Protein AF-A0A7X7N879-F1 (afdb_monomer_lite)

Sequence (100 aa):
MKKHNKNFTLIELLVVIGIIAILASMMMPALGKAREKANQTTCTNQLKQFSLAVNMYKNDNRDAFPYWLSHLFPDYVDTRKMYDCPMDRKRDGDPHPYDG

Foldseek 3Di:
DDDPPDPDDPVNVVVVVVVVVVVVVVVVVVVVVVVLVVLVVLLVVLVVLLVVLQVVVCVVVVNDGDPDSCVSPPVSPPDPCSVPRPNDDPPVPPPPVPPD

Structure (mmCIF, N/CA/C/O backbone):
data_AF-A0A7X7N879-F1
#
_entry.id   AF-A0A7X7N879-F1
#
loop_
_atom_site.group_PDB
_atom_site.id
_atom_site.type_symbol
_atom_site.label_atom_id
_atom_site.label_alt_id
_atom_site.label_comp_id
_atom_site.label_asym_id
_atom_site.label_entity_id
_atom_site.label_seq_id
_atom_site.pdbx_PDB_ins_code
_atom_site.Cartn_x
_atom_site.Cartn_y
_atom_site.Cartn_z
_atom_site.occupancy
_atom_site.B_iso_or_equiv
_atom_site.auth_seq_id
_atom_site.auth_comp_id
_atom_site.auth_asym_id
_atom_site.auth_atom_id
_atom_site.pdbx_PDB_model_num
ATOM 1 N N . MET A 1 1 ? -54.023 11.114 11.887 1.00 49.09 1 MET A N 1
ATOM 2 C CA . MET A 1 1 ? -52.767 10.333 11.985 1.00 49.09 1 MET A CA 1
ATOM 3 C C . MET A 1 1 ? -52.067 10.693 13.294 1.00 49.09 1 MET A C 1
ATOM 5 O O . MET A 1 1 ? -51.588 11.812 13.418 1.00 49.09 1 MET A O 1
ATOM 9 N N . LYS A 1 2 ? -52.090 9.815 14.308 1.00 51.59 2 LYS A N 1
ATOM 10 C CA . LYS A 1 2 ? -51.452 10.074 15.615 1.00 51.59 2 LYS A CA 1
ATOM 11 C C . LYS A 1 2 ? -49.946 9.807 15.503 1.00 51.59 2 LYS A C 1
ATOM 13 O O . LYS A 1 2 ? -49.537 8.667 15.316 1.00 51.59 2 LYS A O 1
ATOM 18 N N . LYS A 1 3 ? -49.134 10.863 15.580 1.00 61.50 3 LYS A N 1
ATOM 19 C CA . LYS A 1 3 ? -47.668 10.782 15.598 1.00 61.50 3 LYS A CA 1
ATOM 20 C C . LYS A 1 3 ? -47.243 10.308 16.994 1.00 61.50 3 LYS A C 1
ATOM 22 O O . LYS A 1 3 ? -47.416 11.037 17.966 1.00 61.50 3 LYS A O 1
ATOM 27 N N . HIS A 1 4 ? -46.755 9.074 17.108 1.00 66.31 4 HIS A N 1
ATOM 28 C CA . HIS A 1 4 ? -46.137 8.582 18.340 1.00 66.31 4 HIS A CA 1
ATOM 29 C C . HIS A 1 4 ? -44.781 9.272 18.508 1.00 66.31 4 HIS A C 1
ATOM 31 O O . HIS A 1 4 ? -43.782 8.844 17.933 1.00 66.31 4 HIS A O 1
ATOM 37 N N . ASN A 1 5 ? -44.748 10.351 19.285 1.00 66.31 5 ASN A N 1
ATOM 38 C CA . ASN A 1 5 ? -43.494 10.938 19.735 1.00 66.31 5 ASN A CA 1
ATOM 39 C C . ASN A 1 5 ? -42.906 9.985 20.783 1.00 66.31 5 ASN A C 1
ATOM 41 O O . ASN A 1 5 ? -43.364 9.935 21.922 1.00 66.31 5 ASN A O 1
ATOM 45 N N . LYS A 1 6 ? -41.954 9.146 20.362 1.00 72.38 6 LYS A N 1
ATOM 46 C CA . LYS A 1 6 ? -41.142 8.354 21.285 1.00 72.38 6 LYS A CA 1
ATOM 47 C C . LYS A 1 6 ? -40.187 9.319 21.978 1.00 72.38 6 LYS A C 1
ATOM 49 O O . LYS A 1 6 ? -39.267 9.831 21.346 1.00 72.38 6 LYS A O 1
ATOM 54 N N . ASN A 1 7 ? -40.425 9.586 23.255 1.00 76.38 7 ASN A N 1
ATOM 55 C CA . ASN A 1 7 ? -39.491 10.340 24.078 1.00 76.38 7 ASN A CA 1
ATOM 56 C C . ASN A 1 7 ? -38.290 9.430 24.356 1.00 76.38 7 ASN A C 1
ATOM 58 O O . ASN A 1 7 ? -38.382 8.522 25.179 1.00 76.38 7 ASN A O 1
ATOM 62 N N . PHE A 1 8 ? -37.199 9.636 23.616 1.00 76.94 8 PHE A N 1
ATOM 63 C CA . PHE A 1 8 ? -35.941 8.921 23.820 1.00 76.94 8 PHE A CA 1
ATOM 64 C C . PHE A 1 8 ? -35.364 9.327 25.176 1.00 76.94 8 PHE A C 1
ATOM 66 O O . PHE A 1 8 ? -35.271 10.519 25.484 1.00 76.94 8 PHE A O 1
ATOM 73 N N . THR A 1 9 ? -35.000 8.355 26.004 1.00 89.25 9 THR A N 1
ATOM 74 C CA . THR A 1 9 ? -34.396 8.662 27.303 1.00 89.25 9 THR A CA 1
ATOM 75 C C . THR A 1 9 ? -32.899 8.915 27.126 1.00 89.25 9 THR A C 1
ATOM 77 O O . THR A 1 9 ? -32.234 8.258 26.326 1.00 89.25 9 THR 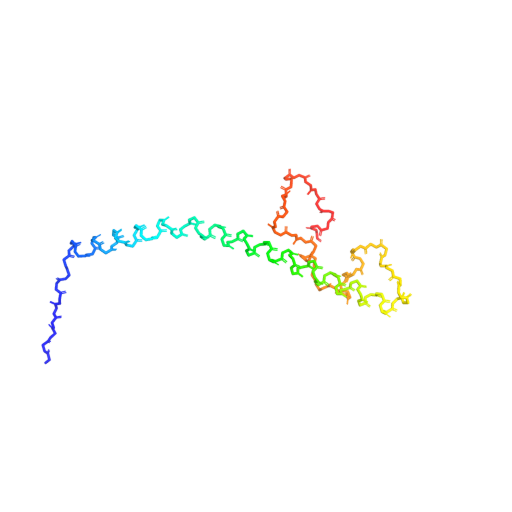A O 1
ATOM 80 N N . LEU A 1 10 ? -32.338 9.865 27.881 1.00 89.25 10 LEU A N 1
ATOM 81 C CA . LEU A 1 10 ? -30.891 10.132 27.868 1.00 89.25 10 LEU A CA 1
ATOM 82 C C . LEU A 1 10 ? -30.073 8.875 28.208 1.00 89.25 10 LEU A C 1
ATOM 84 O O . LEU A 1 10 ? -28.995 8.674 27.656 1.00 89.25 10 LEU A O 1
ATOM 88 N N . ILE A 1 11 ? -30.606 8.008 29.076 1.00 93.25 11 ILE A N 1
ATOM 89 C CA . ILE A 1 11 ? -29.961 6.751 29.467 1.00 93.25 11 ILE A CA 1
ATOM 90 C C . ILE A 1 11 ? -29.893 5.741 28.314 1.00 93.25 11 ILE A C 1
ATOM 92 O O . ILE A 1 11 ? -28.874 5.078 28.152 1.00 93.25 11 ILE A O 1
ATOM 96 N N . GLU A 1 12 ? -30.927 5.660 27.476 1.00 91.50 12 GLU A N 1
ATOM 97 C CA . GLU A 1 12 ? -30.951 4.769 26.311 1.00 91.50 12 GLU A CA 1
ATOM 98 C C . GLU A 1 12 ? -29.872 5.166 25.297 1.00 91.50 12 GLU A C 1
ATOM 100 O O . GLU A 1 12 ? -29.143 4.312 24.796 1.00 91.50 12 GLU A O 1
ATOM 105 N N . LEU A 1 13 ? -29.679 6.470 25.077 1.00 91.75 13 LEU A N 1
ATOM 106 C CA . LEU A 1 13 ? -28.608 6.968 24.212 1.00 91.75 13 LEU A CA 1
ATOM 107 C C . LEU A 1 13 ? -27.216 6.733 24.824 1.00 91.75 13 LEU A C 1
ATOM 109 O O . LEU A 1 13 ? -26.286 6.358 24.110 1.00 91.75 13 LEU A O 1
ATOM 113 N N . LEU A 1 14 ? -27.084 6.895 26.144 1.00 94.50 14 LEU A N 1
ATOM 114 C CA . LEU A 1 14 ? -25.829 6.700 26.876 1.00 94.50 14 LEU A CA 1
ATOM 115 C C . LEU A 1 14 ? -25.352 5.240 26.843 1.00 94.50 14 LEU A C 1
ATOM 117 O O . LEU A 1 14 ? -24.173 4.978 26.607 1.00 94.50 14 LEU A O 1
ATOM 121 N N . VAL A 1 15 ? -26.255 4.277 27.039 1.00 95.38 15 VAL A N 1
ATOM 122 C CA . VAL A 1 15 ? -25.899 2.849 26.997 1.00 95.38 15 VAL A CA 1
ATOM 123 C C . VAL A 1 15 ? -25.448 2.440 25.593 1.00 95.38 15 VAL A C 1
ATOM 125 O O . VAL A 1 15 ? -24.466 1.711 25.453 1.00 95.38 15 VAL A O 1
ATOM 128 N N . VAL A 1 16 ? -26.102 2.951 24.544 1.00 95.50 16 VAL A N 1
ATOM 129 C CA . VAL A 1 16 ? -25.758 2.626 23.149 1.00 95.50 16 VAL A CA 1
ATOM 130 C C . VAL A 1 16 ? -24.351 3.098 22.790 1.00 95.50 16 VAL A C 1
ATOM 132 O O . VAL A 1 16 ? -23.559 2.310 22.270 1.00 95.50 16 VAL A O 1
ATOM 135 N N . ILE A 1 17 ? -24.000 4.349 23.103 1.00 96.19 17 ILE A N 1
ATOM 136 C CA . ILE A 1 17 ? -22.639 4.843 22.838 1.00 96.19 17 ILE A CA 1
ATOM 137 C C . ILE A 1 17 ? -21.592 4.086 23.668 1.00 96.19 17 ILE A C 1
ATOM 139 O O . ILE A 1 17 ? -20.493 3.837 23.175 1.00 96.19 17 ILE A O 1
ATOM 143 N N . GLY A 1 18 ? -21.949 3.651 24.884 1.00 96.69 18 GLY A N 1
ATOM 144 C CA . GLY A 1 18 ? -21.090 2.818 25.725 1.00 96.69 18 GLY A CA 1
ATOM 145 C C . GLY A 1 18 ? -20.777 1.466 25.082 1.00 96.69 18 GLY A C 1
ATOM 146 O O . GLY A 1 18 ? -19.614 1.070 25.006 1.00 96.69 18 GLY A O 1
ATOM 147 N N . ILE A 1 19 ? -21.792 0.786 24.543 1.00 96.44 19 ILE A N 1
ATOM 148 C CA . ILE A 1 19 ? -21.609 -0.492 23.839 1.00 96.44 19 ILE A CA 1
ATOM 149 C C . ILE A 1 19 ? -20.757 -0.300 22.572 1.00 96.44 19 ILE A C 1
ATOM 151 O O . ILE A 1 19 ? -19.830 -1.078 22.339 1.00 96.44 19 ILE A O 1
ATOM 155 N N . ILE A 1 20 ? -21.008 0.755 21.784 1.00 96.19 20 ILE A N 1
ATOM 156 C CA . ILE A 1 20 ? -20.209 1.066 20.583 1.00 96.19 20 ILE A CA 1
ATOM 157 C C . ILE A 1 20 ? -18.738 1.303 20.951 1.00 96.19 20 ILE A C 1
ATOM 159 O O . ILE A 1 20 ? -17.857 0.795 20.260 1.00 96.19 20 ILE A O 1
ATOM 163 N N . ALA A 1 21 ? -18.456 2.020 22.044 1.00 96.25 21 ALA A N 1
ATOM 164 C CA . ALA A 1 21 ? -17.088 2.292 22.487 1.00 96.25 21 ALA A CA 1
ATOM 165 C C . ALA A 1 21 ? -16.322 1.007 22.854 1.00 96.25 21 ALA A C 1
ATOM 167 O O . ALA A 1 21 ? -15.170 0.838 22.444 1.00 96.25 21 ALA A O 1
ATOM 168 N N . ILE A 1 22 ? -16.971 0.073 23.560 1.00 94.88 22 ILE A N 1
ATOM 169 C CA . ILE A 1 22 ? -16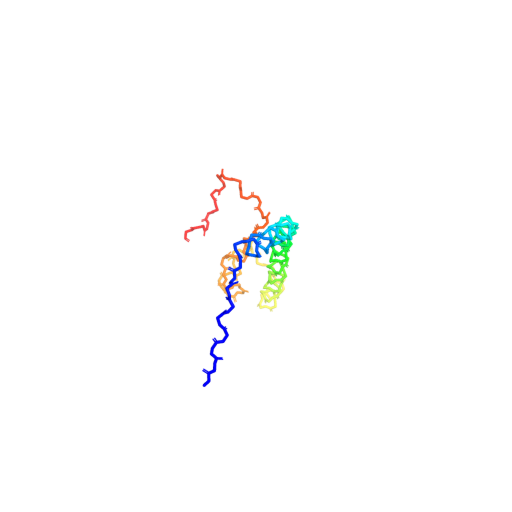.378 -1.229 23.908 1.00 94.88 22 ILE A CA 1
ATOM 170 C C . ILE A 1 22 ? -16.041 -2.013 22.633 1.00 94.88 22 ILE A C 1
ATOM 172 O O . ILE A 1 22 ? -14.905 -2.461 22.472 1.00 94.88 22 ILE A O 1
ATOM 176 N N . LEU A 1 23 ? -16.987 -2.120 21.694 1.00 95.69 23 LEU A N 1
ATOM 177 C CA . LEU A 1 23 ? -16.770 -2.829 20.428 1.00 95.69 23 LEU A CA 1
ATOM 178 C C . LEU A 1 23 ? -15.673 -2.171 19.571 1.00 95.69 23 LEU A C 1
ATOM 180 O O . LEU A 1 23 ? -14.803 -2.859 19.035 1.00 95.69 23 LEU A O 1
ATOM 184 N N . ALA A 1 24 ? -15.665 -0.839 19.477 1.00 94.44 24 ALA A N 1
ATOM 185 C CA . ALA A 1 24 ? -14.678 -0.090 18.703 1.00 94.44 24 ALA A CA 1
ATOM 186 C C . ALA A 1 24 ? -13.252 -0.239 19.263 1.00 94.44 24 ALA A C 1
ATOM 188 O O . ALA A 1 24 ? -12.297 -0.346 18.489 1.00 94.44 24 ALA A O 1
ATOM 189 N N . SER A 1 25 ? -13.099 -0.310 20.592 1.00 93.44 25 SER A N 1
ATOM 190 C CA . SER A 1 25 ? -11.789 -0.492 21.238 1.00 93.44 25 SER A CA 1
ATOM 191 C C . SER A 1 25 ? -11.092 -1.798 20.829 1.00 93.44 25 SER A C 1
ATOM 193 O O . SER A 1 25 ? -9.873 -1.821 20.669 1.00 93.44 25 SER A O 1
ATOM 195 N N . MET A 1 26 ? -11.859 -2.862 20.562 1.00 90.56 26 MET A N 1
ATOM 196 C CA . MET A 1 26 ? -11.324 -4.143 20.084 1.00 90.56 26 MET A CA 1
ATOM 197 C C . MET A 1 26 ? -10.987 -4.118 18.582 1.00 90.56 26 MET A C 1
ATOM 199 O O . MET A 1 26 ? -10.107 -4.851 18.132 1.00 90.56 26 MET A O 1
ATOM 203 N N . MET A 1 27 ? -11.649 -3.259 17.799 1.00 90.31 27 MET A N 1
ATOM 204 C CA . MET A 1 27 ? -11.441 -3.126 16.349 1.00 90.31 27 MET A CA 1
ATOM 205 C C . MET A 1 27 ? -10.182 -2.321 15.994 1.00 90.31 27 MET A C 1
ATOM 207 O O . MET A 1 27 ? -9.516 -2.619 15.001 1.00 90.31 27 MET A O 1
ATOM 211 N N . MET A 1 28 ? -9.817 -1.325 16.806 1.00 90.69 28 MET A N 1
ATOM 212 C CA . MET A 1 28 ? -8.650 -0.467 16.562 1.00 90.69 28 MET A CA 1
ATOM 213 C C . MET A 1 28 ? -7.323 -1.240 16.376 1.00 90.69 28 MET A C 1
ATOM 215 O O . MET A 1 28 ? -6.648 -1.007 15.367 1.00 90.69 28 MET A O 1
ATOM 219 N N . PRO A 1 29 ? -6.936 -2.196 17.251 1.00 88.56 29 PRO A N 1
ATOM 220 C CA . PRO A 1 29 ? -5.705 -2.966 17.049 1.00 88.56 29 PRO A CA 1
ATOM 221 C C . PRO A 1 29 ? -5.768 -3.885 15.819 1.00 88.56 29 PRO A C 1
ATOM 223 O O . PRO A 1 29 ? -4.741 -4.139 15.186 1.00 88.56 29 PRO A O 1
ATOM 226 N N . ALA A 1 30 ? -6.957 -4.371 15.449 1.00 92.62 30 ALA A N 1
ATOM 227 C CA . ALA A 1 30 ? -7.139 -5.186 14.249 1.00 92.62 30 ALA A CA 1
ATOM 228 C C . ALA A 1 30 ? -6.934 -4.361 12.967 1.00 92.62 30 ALA A C 1
ATOM 230 O O . ALA A 1 30 ? -6.278 -4.830 12.035 1.00 92.62 30 ALA A O 1
ATOM 231 N N . LEU A 1 31 ? -7.416 -3.114 12.942 1.00 91.19 31 LEU A N 1
ATOM 232 C CA . LEU A 1 31 ? -7.252 -2.209 11.802 1.00 91.19 31 LEU A CA 1
ATOM 233 C C . LEU A 1 31 ? -5.780 -1.849 11.547 1.00 91.19 31 LEU A C 1
ATOM 235 O O . LEU A 1 31 ? -5.354 -1.801 10.392 1.00 91.19 31 LEU A O 1
ATOM 239 N N . GLY A 1 32 ? -4.986 -1.663 12.608 1.00 91.12 32 GLY A N 1
ATOM 240 C CA . GLY A 1 32 ? -3.542 -1.433 12.485 1.00 91.12 32 GLY A CA 1
ATOM 241 C C . GLY A 1 32 ? -2.832 -2.579 11.755 1.00 91.12 32 GLY A C 1
ATOM 242 O O . GLY A 1 32 ? -2.138 -2.351 10.763 1.00 91.12 32 GLY A O 1
ATOM 243 N N . LYS A 1 33 ? -3.091 -3.823 12.178 1.00 91.44 33 LYS A N 1
ATOM 244 C CA . LYS A 1 33 ? -2.540 -5.029 11.533 1.00 91.44 33 LYS A CA 1
ATOM 245 C C . LYS A 1 33 ? -3.043 -5.203 10.098 1.00 91.44 33 LYS A C 1
ATOM 247 O O . LYS A 1 33 ? -2.278 -5.598 9.222 1.00 91.44 33 LYS A O 1
ATOM 252 N N . ALA A 1 34 ? -4.316 -4.901 9.840 1.00 94.31 34 ALA A N 1
ATOM 253 C CA . ALA A 1 34 ? -4.886 -4.973 8.497 1.00 94.31 34 ALA A CA 1
ATOM 254 C C . ALA A 1 34 ? -4.200 -3.990 7.537 1.00 94.31 34 ALA A C 1
ATOM 256 O O . ALA A 1 34 ? -3.861 -4.365 6.416 1.00 94.31 34 ALA A O 1
ATOM 257 N N . ARG A 1 35 ? -3.928 -2.758 7.989 1.00 93.19 35 ARG A N 1
ATOM 258 C CA . ARG A 1 35 ? -3.197 -1.756 7.201 1.00 93.19 35 ARG A CA 1
ATOM 259 C C . ARG A 1 35 ? -1.765 -2.195 6.902 1.00 93.19 35 ARG A C 1
ATOM 261 O O . ARG A 1 35 ? -1.315 -2.060 5.771 1.00 93.19 35 ARG A O 1
ATOM 268 N N . GLU A 1 36 ? -1.070 -2.756 7.886 1.00 93.56 36 GLU A N 1
ATOM 269 C CA . GLU A 1 36 ? 0.277 -3.305 7.693 1.00 93.56 36 GLU A CA 1
ATOM 270 C C . GLU A 1 36 ? 0.283 -4.436 6.650 1.00 93.56 36 GLU A C 1
ATOM 272 O O . GLU A 1 36 ? 1.093 -4.441 5.723 1.00 93.56 36 GLU A O 1
ATOM 277 N N . LYS A 1 37 ? -0.683 -5.359 6.730 1.00 94.62 37 LYS A N 1
ATOM 278 C CA . LYS A 1 37 ? -0.854 -6.425 5.732 1.00 94.62 37 LYS A CA 1
ATOM 279 C C . LYS A 1 37 ? -1.217 -5.896 4.347 1.00 94.62 37 LYS A C 1
ATOM 281 O O . LYS A 1 37 ? -0.726 -6.430 3.351 1.00 94.62 37 LYS A O 1
ATOM 286 N N . ALA A 1 38 ? -2.034 -4.848 4.267 1.00 95.25 38 ALA A N 1
ATOM 287 C CA . ALA A 1 38 ? -2.348 -4.188 3.005 1.00 95.25 38 ALA A CA 1
ATOM 288 C C . ALA A 1 38 ? -1.085 -3.582 2.373 1.00 95.25 38 ALA A C 1
ATOM 290 O O . ALA A 1 38 ? -0.802 -3.849 1.209 1.00 95.25 38 ALA A O 1
ATOM 291 N N . ASN A 1 39 ? -0.273 -2.869 3.156 1.00 94.69 39 ASN A N 1
ATOM 292 C CA . ASN A 1 39 ? 0.998 -2.310 2.692 1.00 94.69 39 ASN A CA 1
ATOM 293 C C . ASN A 1 39 ? 1.976 -3.406 2.232 1.00 94.69 39 ASN A C 1
ATOM 295 O O . ASN A 1 39 ? 2.589 -3.274 1.173 1.00 94.69 39 ASN A O 1
ATOM 299 N N . GLN A 1 40 ? 2.077 -4.518 2.971 1.00 95.25 40 GLN A N 1
ATOM 300 C CA . GLN A 1 40 ? 2.870 -5.682 2.555 1.00 95.25 40 GLN A CA 1
ATOM 301 C C . GLN A 1 40 ? 2.386 -6.236 1.211 1.00 95.25 40 GLN A C 1
ATOM 303 O O . GLN A 1 40 ? 3.190 -6.501 0.318 1.00 95.25 40 GLN A O 1
ATOM 308 N N . THR A 1 41 ? 1.069 -6.374 1.053 1.00 96.00 41 THR A N 1
ATOM 309 C CA . THR A 1 41 ? 0.455 -6.861 -0.187 1.00 96.00 41 THR A CA 1
ATOM 310 C C . THR A 1 41 ? 0.782 -5.934 -1.357 1.00 96.00 41 THR A C 1
ATOM 312 O O . THR A 1 41 ? 1.180 -6.417 -2.417 1.00 96.00 41 THR A O 1
ATOM 315 N N . THR A 1 42 ? 0.715 -4.616 -1.154 1.00 95.19 42 THR A N 1
ATOM 316 C CA . THR A 1 42 ? 1.123 -3.620 -2.155 1.00 95.19 42 THR A CA 1
ATOM 317 C C . THR A 1 42 ? 2.564 -3.837 -2.609 1.00 95.19 42 THR A C 1
ATOM 319 O O . THR A 1 42 ? 2.785 -3.988 -3.809 1.00 95.19 42 THR A O 1
ATOM 322 N N . CYS A 1 43 ? 3.518 -3.977 -1.681 1.00 94.19 43 CYS A N 1
ATOM 323 C CA . CYS A 1 43 ? 4.916 -4.240 -2.039 1.00 94.19 43 CYS A CA 1
ATOM 324 C C . CYS A 1 43 ? 5.081 -5.539 -2.834 1.00 94.19 43 CYS A C 1
ATOM 326 O O . CYS A 1 43 ? 5.786 -5.579 -3.839 1.00 94.19 43 CYS A O 1
ATOM 328 N N . THR A 1 44 ? 4.402 -6.618 -2.425 1.00 95.75 44 THR A N 1
ATOM 329 C CA . THR A 1 44 ? 4.478 -7.887 -3.167 1.00 95.75 44 THR A CA 1
ATOM 330 C C . THR A 1 44 ? 3.885 -7.780 -4.568 1.00 95.75 44 THR A C 1
ATOM 332 O O . THR A 1 44 ? 4.389 -8.411 -5.495 1.00 95.75 44 THR A O 1
ATOM 335 N N . ASN A 1 45 ? 2.834 -6.980 -4.742 1.00 95.12 45 ASN A N 1
ATOM 336 C CA . ASN A 1 45 ? 2.234 -6.750 -6.047 1.00 95.12 45 ASN A CA 1
ATOM 337 C C . ASN A 1 45 ? 3.162 -5.920 -6.930 1.00 95.12 45 ASN A C 1
ATOM 339 O O . ASN A 1 45 ? 3.389 -6.324 -8.065 1.00 95.12 45 ASN A O 1
ATOM 343 N N . GLN A 1 46 ? 3.773 -4.856 -6.399 1.00 94.38 46 GLN A N 1
ATOM 344 C CA . GLN A 1 46 ? 4.802 -4.089 -7.105 1.00 94.38 46 GLN A CA 1
ATOM 345 C C . GLN A 1 46 ? 5.956 -5.008 -7.553 1.00 94.38 46 GLN A C 1
ATOM 347 O O . GLN A 1 46 ? 6.270 -5.085 -8.735 1.00 94.38 46 GLN A O 1
ATOM 352 N N . LEU A 1 47 ? 6.516 -5.846 -6.676 1.00 93.75 47 LEU A N 1
ATOM 353 C CA . LEU A 1 47 ? 7.566 -6.798 -7.081 1.00 93.75 47 LEU A CA 1
ATOM 354 C C . LEU A 1 47 ? 7.134 -7.737 -8.223 1.00 93.75 47 LEU A C 1
ATOM 356 O O . LEU A 1 47 ? 7.929 -8.047 -9.113 1.00 93.75 47 LEU A O 1
ATOM 360 N N . LYS A 1 48 ? 5.865 -8.161 -8.243 1.00 95.94 48 LYS A N 1
ATOM 361 C CA . LYS A 1 48 ? 5.324 -8.960 -9.351 1.00 95.94 48 LYS A CA 1
ATOM 362 C C . LYS A 1 48 ? 5.248 -8.171 -10.655 1.00 95.94 48 LYS A C 1
ATOM 364 O O . LYS A 1 48 ? 5.665 -8.713 -11.676 1.00 95.94 48 LYS A O 1
ATOM 369 N N . GLN A 1 49 ? 4.755 -6.925 -10.654 1.00 94.31 49 GLN A N 1
ATOM 370 C CA . GLN A 1 49 ? 4.730 -6.153 -11.908 1.00 94.31 49 GLN A CA 1
ATOM 371 C C . GLN A 1 49 ? 6.143 -5.739 -12.352 1.00 94.31 49 GLN A C 1
ATOM 373 O O . GLN A 1 49 ? 6.367 -5.638 -13.550 1.00 94.31 49 GLN A O 1
ATOM 378 N N . PHE A 1 50 ? 7.125 -5.633 -11.447 1.00 93.88 50 PHE A N 1
ATOM 379 C CA . PHE A 1 50 ? 8.532 -5.501 -11.847 1.00 93.88 50 PHE A CA 1
ATOM 380 C C . PHE A 1 50 ? 9.059 -6.728 -12.570 1.00 93.88 50 PHE A C 1
ATOM 382 O O . PHE A 1 50 ? 9.666 -6.602 -13.629 1.00 93.88 50 PHE A O 1
ATOM 389 N N . SER A 1 51 ? 8.820 -7.915 -12.014 1.00 94.62 51 SER A N 1
ATOM 390 C CA . SER A 1 51 ? 9.197 -9.162 -12.678 1.00 94.62 51 SER A CA 1
ATOM 391 C C . SER A 1 51 ? 8.563 -9.250 -14.068 1.00 94.62 51 SER A C 1
ATOM 393 O O . SER A 1 51 ? 9.238 -9.585 -15.041 1.00 94.62 51 SER A O 1
ATOM 395 N N . LEU A 1 52 ? 7.286 -8.878 -14.189 1.00 95.75 52 LEU A N 1
ATOM 396 C CA . LEU A 1 52 ? 6.608 -8.818 -15.480 1.00 95.75 52 LEU A CA 1
ATOM 397 C C . LEU A 1 52 ? 7.284 -7.822 -16.436 1.00 95.75 52 LEU A C 1
ATOM 399 O O . LEU A 1 52 ? 7.605 -8.199 -17.557 1.00 95.75 52 LEU A O 1
ATOM 403 N N . ALA A 1 53 ? 7.564 -6.600 -15.980 1.00 95.75 53 ALA A N 1
ATOM 404 C CA . ALA A 1 53 ? 8.213 -5.561 -16.777 1.00 95.75 53 ALA A CA 1
ATOM 405 C C . ALA A 1 53 ? 9.609 -5.982 -17.267 1.00 95.75 53 ALA A C 1
ATOM 407 O O . ALA A 1 53 ? 9.934 -5.804 -18.437 1.00 95.75 53 ALA A O 1
ATOM 408 N N . VAL A 1 54 ? 10.416 -6.615 -16.408 1.00 95.81 54 VAL A N 1
ATOM 409 C CA . VAL A 1 54 ? 11.734 -7.152 -16.791 1.00 95.81 54 VAL A CA 1
ATOM 410 C C . VAL A 1 54 ? 11.594 -8.249 -17.846 1.00 95.81 54 VAL A C 1
ATOM 412 O O . VAL A 1 54 ? 12.370 -8.281 -18.797 1.00 95.81 54 VAL A O 1
ATOM 415 N N . ASN A 1 55 ? 10.608 -9.138 -17.712 1.00 96.19 55 ASN A N 1
ATOM 416 C CA . ASN A 1 55 ? 10.365 -10.169 -18.722 1.00 96.19 55 ASN A CA 1
ATOM 417 C C . ASN A 1 55 ? 9.902 -9.568 -20.057 1.00 96.19 55 ASN A C 1
ATOM 419 O O . ASN A 1 55 ? 10.344 -10.023 -21.107 1.00 96.19 55 ASN A O 1
ATOM 423 N N . MET A 1 56 ? 9.071 -8.523 -20.030 1.00 96.12 56 MET A N 1
ATOM 424 C CA . MET A 1 56 ? 8.689 -7.790 -21.240 1.00 96.12 56 MET A CA 1
ATOM 425 C C . MET A 1 56 ? 9.907 -7.135 -21.903 1.00 96.12 56 MET A C 1
ATOM 427 O O . MET A 1 56 ? 10.126 -7.338 -23.092 1.00 96.12 56 MET A O 1
ATOM 431 N N . TYR A 1 57 ? 10.759 -6.457 -21.126 1.00 96.62 57 TYR A N 1
ATOM 432 C CA . TYR A 1 57 ? 12.008 -5.882 -21.632 1.00 96.62 57 TYR A CA 1
ATOM 433 C C . TYR A 1 57 ? 12.891 -6.939 -22.295 1.00 96.62 57 TYR A C 1
ATOM 435 O O . TYR A 1 57 ? 13.385 -6.735 -23.402 1.00 96.62 57 TYR A O 1
ATOM 443 N N . LYS A 1 58 ? 13.072 -8.090 -21.640 1.00 96.75 58 LYS A N 1
ATOM 444 C CA . LYS A 1 58 ? 13.860 -9.200 -22.182 1.00 96.75 58 LYS A CA 1
ATOM 445 C C . LYS A 1 58 ? 13.327 -9.692 -23.524 1.00 96.75 58 LYS A C 1
ATOM 447 O O . LYS A 1 58 ? 14.123 -9.906 -24.436 1.00 96.75 58 LYS A O 1
ATOM 452 N N . ASN A 1 59 ? 12.009 -9.847 -23.646 1.00 96.31 59 ASN A N 1
ATOM 453 C CA . ASN A 1 59 ? 11.381 -10.296 -24.888 1.00 96.31 59 ASN A CA 1
ATOM 454 C C . ASN A 1 59 ? 11.691 -9.343 -26.052 1.00 96.31 59 ASN A C 1
ATOM 456 O O . ASN A 1 59 ? 11.962 -9.802 -27.161 1.00 96.31 59 ASN A O 1
ATOM 460 N N . ASP A 1 60 ? 11.736 -8.038 -25.787 1.00 96.38 60 ASP A N 1
ATOM 461 C CA . ASP A 1 60 ? 12.035 -7.030 -26.807 1.00 96.38 60 ASP A CA 1
ATOM 462 C C . ASP A 1 60 ? 13.546 -6.885 -27.076 1.00 96.38 60 ASP A C 1
ATOM 464 O O . ASP A 1 60 ? 13.961 -6.523 -28.178 1.00 96.38 60 ASP A O 1
ATOM 468 N N . ASN A 1 61 ? 14.391 -7.207 -26.089 1.00 95.75 61 ASN A N 1
ATOM 469 C CA . ASN A 1 61 ? 15.837 -6.962 -26.110 1.00 95.75 61 ASN A CA 1
ATOM 470 C C . ASN A 1 61 ? 16.674 -8.249 -26.193 1.00 95.75 61 ASN A C 1
ATOM 472 O O . ASN A 1 61 ? 17.763 -8.324 -25.625 1.00 95.75 61 ASN A O 1
ATOM 476 N N . ARG A 1 62 ? 16.199 -9.263 -26.931 1.00 95.69 62 ARG A N 1
ATOM 477 C CA . ARG A 1 62 ? 16.932 -10.527 -27.181 1.00 95.69 62 ARG A CA 1
ATOM 478 C C . ARG A 1 62 ? 17.418 -11.201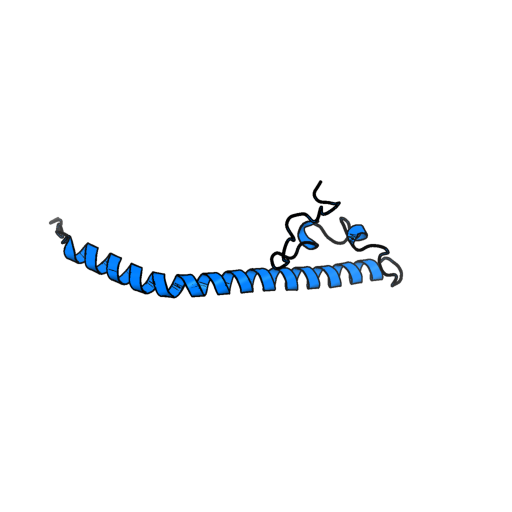 -25.890 1.00 95.69 62 ARG A C 1
ATOM 480 O O . ARG A 1 62 ? 18.588 -11.565 -25.775 1.00 95.69 62 ARG A O 1
ATOM 487 N N . ASP A 1 63 ? 16.528 -11.308 -24.909 1.00 95.00 63 ASP A N 1
ATOM 488 C CA . ASP A 1 63 ? 16.783 -11.870 -23.579 1.00 95.00 63 ASP A CA 1
ATOM 489 C C . ASP A 1 63 ? 17.810 -11.116 -22.718 1.00 95.00 63 ASP A C 1
ATOM 491 O O . ASP A 1 63 ? 18.169 -11.585 -21.632 1.00 95.00 63 ASP A O 1
ATOM 495 N N . ALA A 1 64 ? 18.246 -9.925 -23.138 1.00 94.06 64 ALA A N 1
ATOM 496 C CA . ALA A 1 64 ? 19.109 -9.076 -22.330 1.00 94.06 64 ALA A CA 1
ATOM 497 C C . ALA A 1 64 ? 18.342 -8.468 -21.147 1.00 94.06 64 ALA A C 1
ATOM 499 O O . ALA A 1 64 ? 17.189 -8.053 -21.264 1.00 94.06 64 ALA A O 1
ATOM 500 N N . PHE A 1 65 ? 19.007 -8.383 -19.996 1.00 94.12 65 PHE A N 1
ATOM 501 C CA . PHE A 1 65 ? 18.486 -7.662 -18.838 1.00 94.12 65 PHE A CA 1
ATOM 502 C C . PHE A 1 65 ? 18.738 -6.154 -18.976 1.00 94.12 65 PHE A C 1
ATOM 504 O O . PHE A 1 65 ? 19.744 -5.759 -19.572 1.00 94.12 65 PHE A O 1
ATOM 511 N N . PRO A 1 66 ? 17.869 -5.304 -18.400 1.00 91.75 66 PRO A N 1
ATOM 512 C CA . PRO A 1 66 ? 18.109 -3.868 -18.377 1.00 91.75 66 PRO A CA 1
ATOM 513 C C . PRO A 1 66 ? 19.355 -3.550 -17.536 1.00 91.75 66 PRO A C 1
ATOM 515 O O . PRO A 1 66 ? 19.557 -4.132 -16.471 1.00 91.75 66 PRO A O 1
ATOM 518 N N . TYR A 1 67 ? 20.174 -2.597 -17.992 1.00 91.25 67 TYR A N 1
ATOM 519 C CA . TYR A 1 67 ? 21.387 -2.174 -17.275 1.00 91.25 67 TYR A CA 1
ATOM 520 C C . TYR A 1 67 ? 21.088 -1.548 -15.906 1.00 91.25 67 TYR A C 1
ATOM 522 O O . TYR A 1 67 ? 21.858 -1.713 -14.964 1.00 91.25 67 TYR A O 1
ATOM 530 N N . TRP A 1 68 ? 19.958 -0.847 -15.799 1.00 89.62 68 TRP A N 1
ATOM 531 C CA . TRP A 1 68 ? 19.477 -0.213 -14.576 1.00 89.62 68 TRP A CA 1
ATOM 532 C C . TRP A 1 68 ? 17.969 -0.407 -14.473 1.00 89.62 68 TRP A C 1
ATOM 534 O O . TRP A 1 68 ? 17.269 -0.302 -15.479 1.00 89.62 68 TRP A O 1
ATOM 544 N N . LEU A 1 69 ? 17.449 -0.635 -13.264 1.00 86.88 69 LEU A N 1
ATOM 545 C CA . LEU A 1 69 ? 16.007 -0.824 -13.064 1.00 86.88 69 LEU A CA 1
ATOM 546 C C . LEU A 1 69 ? 15.203 0.406 -13.517 1.00 86.88 69 LEU A C 1
ATOM 548 O O . LEU A 1 69 ? 14.127 0.262 -14.078 1.00 86.88 69 LEU A O 1
ATOM 552 N N . SER A 1 70 ? 15.764 1.606 -13.363 1.00 87.00 70 SER A N 1
ATOM 553 C CA . SER A 1 70 ? 15.155 2.862 -13.810 1.00 87.00 70 SER A CA 1
ATOM 554 C C . SER A 1 70 ? 14.892 2.934 -15.320 1.00 87.00 70 SER A C 1
ATOM 556 O O . SER A 1 70 ? 13.999 3.672 -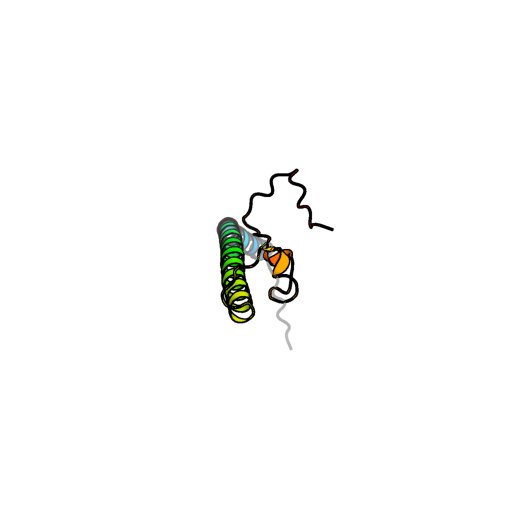15.718 1.00 87.00 70 SER A O 1
ATOM 558 N N . HIS A 1 71 ? 15.598 2.158 -16.154 1.00 89.94 71 HIS A N 1
ATOM 559 C CA . HIS A 1 71 ? 15.370 2.120 -17.608 1.00 89.94 71 HIS A CA 1
ATOM 560 C C . HIS A 1 71 ? 14.059 1.427 -18.004 1.00 89.94 71 HIS A C 1
ATOM 562 O O . HIS A 1 71 ? 13.656 1.506 -19.159 1.00 89.94 71 HIS A O 1
ATOM 568 N N . LEU A 1 72 ? 13.390 0.739 -17.075 1.00 91.25 72 LEU A N 1
ATOM 569 C CA . LEU A 1 72 ? 12.068 0.163 -17.327 1.00 91.25 72 LEU A CA 1
ATOM 570 C C . LEU A 1 72 ? 10.969 1.235 -17.345 1.00 91.25 72 LEU A C 1
ATOM 572 O O . LEU A 1 72 ? 9.883 0.980 -17.850 1.00 91.25 72 LEU A O 1
ATOM 576 N N . PHE A 1 73 ? 11.223 2.423 -16.793 1.00 91.25 73 PHE A N 1
ATOM 577 C CA . PHE A 1 73 ? 10.295 3.549 -16.842 1.00 91.25 73 PHE A CA 1
ATOM 578 C C . PHE A 1 73 ? 10.664 4.491 -18.005 1.00 91.25 73 PHE A C 1
ATOM 580 O O . PHE A 1 73 ? 11.841 4.831 -18.133 1.00 91.25 73 PHE A O 1
ATOM 587 N N . PRO A 1 74 ? 9.696 4.995 -18.791 1.00 91.50 74 PRO A N 1
ATOM 588 C CA . PRO A 1 74 ? 8.250 4.758 -18.697 1.00 91.50 74 PRO A CA 1
ATOM 589 C C . PRO A 1 74 ? 7.743 3.574 -19.543 1.00 91.50 74 PRO A C 1
ATOM 591 O O . PRO A 1 74 ? 6.572 3.222 -19.449 1.00 91.50 74 PRO A O 1
ATOM 594 N N . ASP A 1 75 ? 8.594 2.962 -20.370 1.00 92.75 75 ASP A N 1
ATOM 595 C CA . ASP A 1 75 ? 8.141 2.074 -21.455 1.00 92.75 75 ASP A CA 1
ATOM 596 C C . ASP A 1 75 ? 7.570 0.725 -20.976 1.00 92.75 75 ASP A C 1
ATOM 598 O O . ASP A 1 75 ? 6.677 0.161 -21.606 1.00 92.75 75 ASP A O 1
ATOM 602 N N . TYR A 1 76 ? 8.053 0.213 -19.842 1.00 93.31 76 TYR A N 1
ATOM 603 C CA . TYR A 1 76 ? 7.642 -1.072 -19.256 1.00 93.31 76 TYR A CA 1
ATOM 604 C C . TYR A 1 76 ? 6.976 -0.923 -17.881 1.00 93.31 76 TYR A C 1
ATOM 606 O O . TYR A 1 76 ? 6.357 -1.863 -17.378 1.00 93.31 76 TYR A O 1
ATOM 614 N N . VAL A 1 77 ? 7.106 0.247 -17.252 1.00 92.75 77 VAL A N 1
ATOM 615 C CA . VAL A 1 77 ? 6.547 0.586 -15.940 1.00 92.75 77 VAL A CA 1
ATOM 616 C C . VAL A 1 77 ? 6.019 2.016 -15.989 1.00 92.75 77 VAL A C 1
ATOM 618 O O . VAL A 1 77 ? 6.777 2.941 -16.249 1.00 92.75 77 VAL A O 1
ATOM 621 N N . ASP A 1 78 ? 4.744 2.205 -15.655 1.00 88.94 78 ASP A N 1
ATOM 622 C CA . ASP A 1 78 ? 4.023 3.475 -15.851 1.00 88.94 78 ASP A CA 1
ATOM 623 C C . ASP A 1 78 ? 4.274 4.534 -14.753 1.00 88.94 78 ASP A C 1
ATOM 625 O O . ASP A 1 78 ? 4.036 5.722 -14.941 1.00 88.94 78 ASP A O 1
ATOM 629 N N . THR A 1 79 ? 4.767 4.150 -13.566 1.00 88.00 79 THR A N 1
ATOM 630 C CA . THR A 1 79 ? 4.959 5.106 -12.453 1.00 88.00 79 THR A CA 1
ATOM 631 C C . THR A 1 79 ? 6.242 4.864 -11.662 1.00 88.00 79 THR A C 1
ATOM 633 O O . THR A 1 79 ? 6.615 3.724 -11.399 1.00 88.00 79 THR A O 1
ATOM 636 N N . ARG A 1 80 ? 6.890 5.942 -11.186 1.00 84.31 80 ARG A N 1
ATOM 637 C CA . ARG A 1 80 ? 8.056 5.837 -10.282 1.00 84.31 80 ARG A CA 1
ATOM 638 C C . ARG A 1 80 ? 7.707 5.244 -8.913 1.00 84.31 80 ARG A C 1
ATOM 640 O O . ARG A 1 80 ? 8.525 4.544 -8.336 1.00 84.31 80 ARG A O 1
ATOM 647 N N . LYS A 1 81 ? 6.466 5.415 -8.445 1.00 84.25 81 LYS A N 1
ATOM 648 C CA . LYS A 1 81 ? 5.971 4.803 -7.194 1.00 84.25 81 LYS A CA 1
ATOM 649 C C . LYS A 1 81 ? 6.045 3.280 -7.197 1.00 84.25 81 LYS A C 1
ATOM 651 O O . LYS A 1 81 ? 5.918 2.656 -6.151 1.00 84.25 81 LYS A O 1
ATOM 656 N N . MET A 1 82 ? 6.215 2.675 -8.369 1.00 88.25 82 MET A N 1
ATOM 657 C CA . MET A 1 82 ? 6.474 1.255 -8.497 1.00 88.25 82 MET A CA 1
ATOM 658 C C . MET A 1 82 ? 7.721 0.826 -7.708 1.00 88.25 82 MET A C 1
ATOM 660 O O . MET A 1 82 ? 7.703 -0.248 -7.117 1.00 88.25 82 MET A O 1
ATOM 664 N N . TYR A 1 83 ? 8.765 1.668 -7.664 1.00 86.81 83 TYR A N 1
ATOM 665 C CA . TYR A 1 83 ? 10.030 1.390 -6.965 1.00 86.81 83 TYR A CA 1
ATOM 666 C C . TYR A 1 83 ? 9.931 1.589 -5.446 1.00 86.81 83 TYR A C 1
ATOM 668 O O . TYR A 1 83 ? 10.817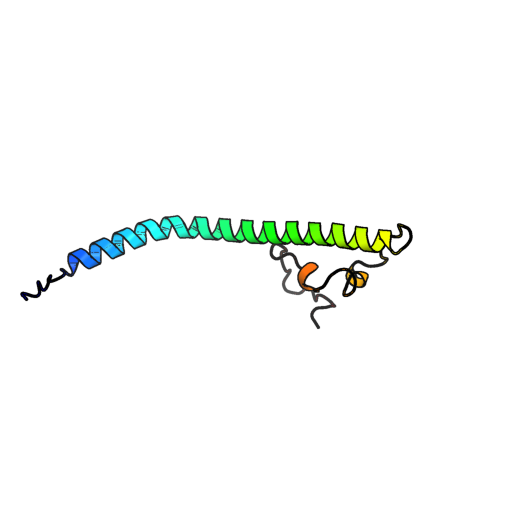 1.148 -4.718 1.00 86.81 83 TYR A O 1
ATOM 676 N N . ASP A 1 84 ? 8.831 2.174 -4.968 1.00 87.44 84 ASP A N 1
ATOM 677 C CA . ASP A 1 84 ? 8.631 2.498 -3.562 1.00 87.44 84 ASP A CA 1
ATOM 678 C C . ASP A 1 84 ? 7.740 1.458 -2.886 1.00 87.44 84 ASP A C 1
ATOM 680 O O . ASP A 1 84 ? 6.542 1.346 -3.171 1.00 87.44 84 ASP A O 1
ATOM 684 N N . CYS A 1 85 ? 8.302 0.740 -1.917 1.00 91.06 85 CYS A N 1
ATOM 685 C CA . CYS A 1 85 ? 7.532 -0.152 -1.063 1.00 91.06 85 CYS A CA 1
ATOM 686 C C . CYS A 1 85 ? 7.049 0.606 0.188 1.00 91.06 85 CYS A C 1
ATOM 688 O O . CYS A 1 85 ? 7.874 1.034 0.993 1.00 91.06 85 CYS A O 1
ATOM 690 N N . PRO A 1 86 ? 5.729 0.725 0.442 1.00 88.88 86 PRO A N 1
ATOM 691 C CA . PRO A 1 86 ? 5.205 1.395 1.641 1.00 88.88 86 PRO A CA 1
ATOM 692 C C . PRO A 1 86 ? 5.553 0.708 2.974 1.00 88.88 86 PRO A C 1
ATOM 694 O O . PRO A 1 86 ? 5.255 1.265 4.030 1.00 88.88 86 PRO A O 1
ATOM 697 N N . MET A 1 87 ? 6.123 -0.503 2.942 1.00 89.00 87 MET A N 1
ATOM 698 C CA . MET A 1 87 ? 6.666 -1.184 4.125 1.00 89.00 87 MET A CA 1
ATOM 699 C C . MET A 1 87 ? 8.137 -0.865 4.380 1.00 89.00 87 MET A C 1
ATOM 701 O O . MET A 1 87 ? 8.653 -1.249 5.429 1.00 89.00 87 MET A O 1
ATOM 705 N N . ASP A 1 88 ? 8.817 -0.215 3.436 1.00 87.94 88 ASP A N 1
ATOM 706 C CA . ASP A 1 88 ? 10.223 0.093 3.606 1.00 87.94 88 ASP A CA 1
ATOM 707 C C . ASP A 1 88 ? 10.413 1.169 4.677 1.00 87.94 88 ASP A C 1
ATOM 709 O O . ASP A 1 88 ? 9.638 2.127 4.801 1.00 87.94 88 ASP A O 1
ATOM 713 N N . ARG A 1 89 ? 11.440 0.981 5.504 1.00 74.56 89 ARG A N 1
ATOM 714 C CA . ARG A 1 89 ? 11.732 1.889 6.609 1.00 74.56 89 ARG A CA 1
ATOM 715 C C . ARG A 1 89 ? 12.496 3.074 6.034 1.00 74.56 89 ARG A C 1
ATOM 717 O O . ARG A 1 89 ? 13.723 3.054 6.057 1.00 74.56 89 ARG A O 1
ATOM 724 N N . LYS A 1 90 ? 11.769 4.094 5.550 1.00 68.62 90 LYS A N 1
ATOM 725 C CA . LYS A 1 90 ? 12.369 5.379 5.155 1.00 68.62 90 LYS A CA 1
ATOM 726 C C . LYS A 1 90 ? 13.296 5.833 6.271 1.00 68.62 90 LYS A C 1
ATOM 728 O O . LYS A 1 90 ? 12.881 5.965 7.427 1.00 68.62 90 LYS A O 1
ATOM 733 N N . ARG A 1 91 ? 14.574 5.960 5.953 1.00 57.75 91 ARG A N 1
ATOM 734 C CA . ARG A 1 91 ? 15.604 6.221 6.941 1.00 57.75 91 ARG A CA 1
ATOM 735 C C . ARG A 1 91 ? 15.836 7.717 6.915 1.00 57.75 91 ARG A C 1
ATOM 737 O O . ARG A 1 91 ? 16.854 8.130 6.387 1.00 57.75 91 ARG A O 1
ATOM 744 N N . ASP A 1 92 ? 14.877 8.472 7.469 1.00 54.94 92 ASP A N 1
ATOM 745 C CA . ASP A 1 92 ? 14.832 9.944 7.538 1.00 54.94 92 ASP A CA 1
ATOM 746 C C . ASP A 1 92 ? 16.206 10.586 7.257 1.00 54.94 92 ASP A C 1
ATOM 748 O O . ASP A 1 92 ? 17.036 10.724 8.159 1.00 54.94 92 ASP A O 1
ATOM 752 N N . GLY A 1 93 ? 16.476 10.888 5.979 1.00 57.06 93 GLY A N 1
ATOM 753 C CA . GLY A 1 93 ? 17.782 11.373 5.523 1.00 57.06 93 GLY A CA 1
ATOM 754 C C . GLY A 1 93 ? 18.430 10.620 4.356 1.00 57.06 93 GLY A C 1
ATOM 755 O O . GLY A 1 93 ? 19.501 11.044 3.931 1.00 57.06 93 GLY A O 1
ATOM 756 N N . ASP A 1 94 ? 17.830 9.559 3.811 1.00 56.50 94 ASP A N 1
ATOM 757 C CA . ASP A 1 94 ? 18.190 9.024 2.497 1.00 56.50 94 ASP A CA 1
ATOM 758 C C . ASP A 1 94 ? 17.597 9.913 1.388 1.00 56.50 94 ASP A C 1
ATOM 760 O O . ASP A 1 94 ? 16.383 9.916 1.181 1.00 56.50 94 ASP A O 1
ATOM 764 N N . PRO A 1 95 ? 18.407 10.713 0.666 1.00 57.97 95 PRO A N 1
ATOM 765 C CA . PRO A 1 95 ? 17.899 11.446 -0.479 1.00 57.97 95 PRO A CA 1
ATOM 766 C C . PRO A 1 95 ? 17.690 10.410 -1.580 1.00 57.97 95 PRO A C 1
ATOM 768 O O . PRO A 1 95 ? 18.670 9.932 -2.154 1.00 57.97 95 PRO A O 1
ATOM 771 N N . HIS A 1 96 ? 16.444 10.036 -1.875 1.00 58.28 96 HIS A N 1
ATOM 772 C CA . HIS A 1 96 ? 16.158 9.322 -3.113 1.00 58.28 96 HIS A CA 1
ATOM 773 C C . HIS A 1 96 ? 16.503 10.271 -4.269 1.00 58.28 96 HIS A C 1
ATOM 775 O O . HIS A 1 96 ? 15.869 11.321 -4.406 1.00 58.28 96 HIS A O 1
ATOM 781 N N . PRO A 1 97 ? 17.497 9.947 -5.118 1.00 57.81 97 PRO A N 1
ATOM 782 C CA . PRO A 1 97 ? 17.962 10.844 -6.182 1.00 57.81 97 PRO A CA 1
ATOM 783 C C . PRO A 1 97 ? 16.898 11.200 -7.237 1.00 57.81 97 PRO A C 1
ATOM 785 O O . PRO A 1 97 ? 17.173 11.972 -8.149 1.00 57.81 97 PRO A O 1
ATOM 788 N N . TYR A 1 98 ? 15.712 10.596 -7.151 1.00 61.09 98 TYR A N 1
ATOM 789 C CA . TYR A 1 98 ? 14.642 10.609 -8.146 1.00 61.09 98 TYR A CA 1
ATOM 790 C C . TYR A 1 98 ? 13.303 11.146 -7.603 1.00 61.09 98 TYR A C 1
ATOM 792 O O . TYR A 1 98 ? 12.296 11.069 -8.311 1.00 61.09 98 TYR A O 1
ATOM 800 N N . ASP A 1 99 ? 13.304 11.750 -6.408 1.00 55.81 99 ASP A N 1
ATOM 801 C CA . ASP A 1 99 ? 12.140 12.427 -5.803 1.00 55.81 99 ASP A CA 1
ATOM 802 C C . ASP A 1 99 ? 11.877 13.844 -6.378 1.00 55.81 99 ASP A C 1
ATOM 804 O O . ASP A 1 99 ? 11.142 14.635 -5.785 1.00 55.81 99 ASP A O 1
ATOM 808 N N . GLY A 1 100 ? 12.466 14.165 -7.539 1.00 49.16 100 GLY A N 1
ATOM 809 C CA . GLY A 1 100 ? 12.253 15.398 -8.313 1.00 49.16 100 GLY A CA 1
ATOM 810 C C . GLY A 1 100 ? 11.374 15.206 -9.542 1.00 49.16 100 GLY A C 1
ATOM 811 O O . GLY A 1 100 ? 11.594 14.215 -10.289 1.00 49.16 100 GLY A O 1
#

Secondary str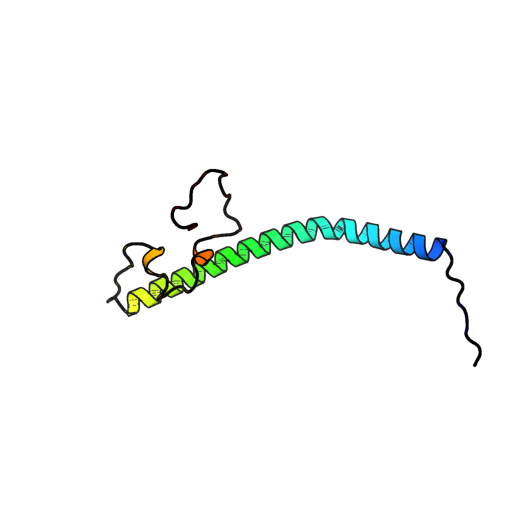ucture (DSSP, 8-state):
---------HHHHHHHHHHHHHHHHHHHHHHHHHHHHHHHHHHHHHHHHHHHHHHHHHHHTTTPPPSSGGGGTTTT-S-GGGG--TTS---TT---TT--

pLDDT: mean 86.56, std 13.38, range [49.09, 96.75]

Radius of gyration: 25.81 Å; chains: 1; bounding box: 74×27×57 Å